Protein AF-A0A7J8PH10-F1 (afdb_monomer)

Structure (mmCIF, N/CA/C/O backbone):
data_AF-A0A7J8PH10-F1
#
_entry.id   AF-A0A7J8PH10-F1
#
loop_
_atom_site.group_PDB
_atom_site.id
_atom_site.type_symbol
_atom_site.label_atom_id
_atom_site.label_alt_id
_atom_site.label_comp_id
_atom_site.label_asym_id
_atom_site.label_entity_id
_atom_site.label_seq_id
_atom_site.pdbx_PDB_ins_code
_atom_site.Cartn_x
_atom_site.Cartn_y
_atom_site.Cartn_z
_atom_site.occupancy
_atom_site.B_iso_or_equiv
_atom_site.auth_seq_id
_atom_site.auth_comp_id
_atom_sit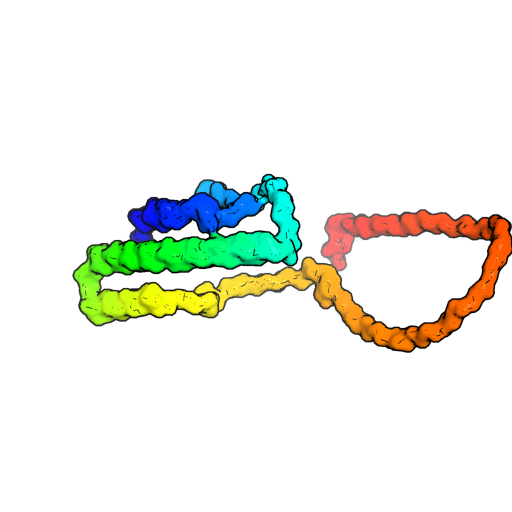e.auth_asym_id
_atom_site.auth_atom_id
_atom_site.pdbx_PDB_model_num
ATOM 1 N N . ALA A 1 1 ? -7.568 -14.265 18.433 1.00 47.66 1 ALA A N 1
ATOM 2 C CA . ALA A 1 1 ? -6.938 -13.263 17.550 1.00 47.66 1 ALA A CA 1
ATOM 3 C C . ALA A 1 1 ? -8.039 -12.471 16.852 1.00 47.66 1 ALA A C 1
ATOM 5 O O . ALA A 1 1 ? -9.007 -13.082 16.410 1.00 47.66 1 ALA A O 1
ATOM 6 N N . GLY A 1 2 ? -7.955 -11.139 16.838 1.00 60.91 2 GLY A N 1
ATOM 7 C CA . GLY A 1 2 ? -8.967 -10.281 16.216 1.00 60.91 2 GLY A CA 1
ATOM 8 C C . GLY A 1 2 ? -8.910 -10.394 14.695 1.00 60.91 2 GLY A C 1
ATOM 9 O O . GLY A 1 2 ? -7.950 -9.936 14.091 1.00 60.91 2 GLY A O 1
ATOM 10 N N . ASN A 1 3 ? -9.914 -11.025 14.088 1.00 71.94 3 ASN A N 1
ATOM 11 C CA . ASN A 1 3 ? -10.048 -11.096 12.634 1.00 71.94 3 ASN A CA 1
ATOM 12 C C . ASN A 1 3 ? -10.979 -9.971 12.152 1.00 71.94 3 ASN A C 1
ATOM 14 O O . ASN A 1 3 ? -12.010 -9.721 12.785 1.00 71.94 3 ASN A O 1
ATOM 18 N N . PHE A 1 4 ? -10.615 -9.301 11.058 1.00 80.31 4 PHE A N 1
ATOM 19 C CA . PHE A 1 4 ? -11.395 -8.252 10.392 1.00 80.31 4 PHE A CA 1
ATOM 20 C C . PHE A 1 4 ? -11.686 -8.645 8.939 1.00 80.31 4 PHE A C 1
ATOM 22 O O . PHE A 1 4 ? -11.209 -7.978 8.016 1.00 80.31 4 PHE A O 1
ATOM 29 N N . PRO A 1 5 ? -12.448 -9.726 8.700 1.00 85.38 5 PRO A N 1
ATOM 30 C CA . PRO A 1 5 ? -12.793 -10.130 7.338 1.00 85.38 5 PRO A CA 1
ATOM 31 C C . PRO A 1 5 ? -13.503 -9.011 6.562 1.00 85.38 5 PRO A C 1
ATOM 33 O O . PRO A 1 5 ? -13.376 -8.912 5.348 1.00 85.38 5 PRO A O 1
ATOM 36 N N . GLU A 1 6 ? -14.207 -8.129 7.266 1.00 85.81 6 GLU A N 1
ATOM 37 C CA . GLU A 1 6 ? -14.914 -6.989 6.699 1.00 85.81 6 GLU A CA 1
ATOM 38 C C . GLU A 1 6 ? -13.999 -5.871 6.169 1.00 85.81 6 GLU A C 1
ATOM 40 O O . GLU A 1 6 ? -14.434 -5.086 5.330 1.00 85.81 6 GLU A O 1
ATOM 45 N N . LEU A 1 7 ? -12.731 -5.821 6.597 1.00 86.81 7 LEU A N 1
ATOM 46 C CA . LEU A 1 7 ? -11.741 -4.885 6.052 1.00 86.81 7 LEU A CA 1
ATOM 47 C C . LEU A 1 7 ? -11.097 -5.395 4.761 1.00 86.81 7 LEU A C 1
ATOM 49 O O . LEU A 1 7 ? -10.612 -4.587 3.977 1.00 86.81 7 LEU A O 1
ATOM 53 N N . ILE A 1 8 ? -11.127 -6.705 4.499 1.00 86.50 8 ILE A N 1
ATOM 54 C CA . ILE A 1 8 ? -10.564 -7.297 3.277 1.00 86.50 8 ILE A CA 1
ATOM 55 C C . ILE A 1 8 ? -11.107 -6.616 2.007 1.00 86.50 8 ILE A C 1
ATOM 57 O O . ILE A 1 8 ? -10.294 -6.156 1.206 1.00 86.50 8 ILE A O 1
ATOM 61 N N . PRO A 1 9 ? -12.434 -6.498 1.788 1.00 87.75 9 PRO A N 1
ATOM 62 C CA . PRO A 1 9 ? -12.947 -5.839 0.588 1.00 87.75 9 PRO A CA 1
ATOM 63 C C . PRO A 1 9 ? -12.600 -4.346 0.536 1.00 87.75 9 PRO A C 1
ATOM 65 O O . PRO A 1 9 ? -12.388 -3.823 -0.552 1.00 87.75 9 PRO A O 1
ATOM 68 N N . VAL A 1 10 ? -12.499 -3.671 1.686 1.00 85.81 10 VAL A N 1
ATOM 69 C CA . VAL A 1 10 ? -12.139 -2.246 1.769 1.00 85.81 10 VAL A CA 1
ATOM 70 C C . VAL A 1 10 ? -10.695 -2.028 1.318 1.00 85.81 10 VAL A C 1
ATOM 72 O O . VAL A 1 10 ? -10.440 -1.203 0.446 1.00 85.81 10 VAL A O 1
ATOM 75 N N . VAL A 1 11 ? -9.764 -2.817 1.858 1.00 85.19 11 VAL A N 1
ATOM 76 C CA . VAL A 1 11 ? -8.341 -2.753 1.498 1.00 85.19 11 VAL A CA 1
ATOM 77 C C . VAL A 1 11 ? -8.144 -3.150 0.035 1.00 85.19 11 VAL A C 1
ATOM 79 O O . VAL A 1 11 ? -7.431 -2.475 -0.700 1.00 85.19 11 VAL A O 1
ATOM 82 N N . LYS A 1 12 ? -8.831 -4.193 -0.442 1.00 85.12 12 LYS A N 1
ATOM 83 C CA . LYS A 1 12 ? -8.766 -4.569 -1.860 1.00 85.12 12 LYS A CA 1
ATOM 84 C C . LYS A 1 12 ? -9.295 -3.474 -2.781 1.00 85.12 12 LYS A C 1
ATOM 86 O O . LYS A 1 12 ? -8.696 -3.236 -3.818 1.00 85.12 12 LYS A O 1
ATOM 91 N N . ALA A 1 13 ? -10.381 -2.799 -2.409 1.00 83.38 13 ALA A N 1
ATOM 92 C CA . ALA A 1 13 ? -10.939 -1.709 -3.206 1.00 83.38 13 ALA A CA 1
ATOM 93 C C . ALA A 1 13 ? -10.030 -0.469 -3.248 1.00 83.38 13 ALA A C 1
ATOM 95 O O . ALA A 1 13 ? -10.103 0.290 -4.210 1.00 83.38 13 ALA A O 1
ATOM 96 N N . SER A 1 14 ? -9.173 -0.266 -2.238 1.00 81.56 14 SER A N 1
ATOM 97 C CA . SER A 1 14 ? -8.154 0.794 -2.274 1.00 81.56 14 SER A CA 1
ATOM 98 C C . SER A 1 14 ? -6.960 0.483 -3.180 1.00 81.56 14 SER A C 1
ATOM 100 O O . SER A 1 14 ? -6.241 1.402 -3.556 1.00 81.56 14 SER A O 1
ATOM 102 N N . LEU A 1 15 ? -6.752 -0.780 -3.567 1.00 80.56 15 LEU A N 1
ATOM 103 C CA . LEU A 1 15 ? -5.738 -1.136 -4.559 1.00 80.56 15 LEU A CA 1
ATOM 104 C C . LEU A 1 15 ? -6.280 -0.789 -5.947 1.00 80.56 15 LEU A C 1
ATOM 106 O O . LEU A 1 15 ? -7.087 -1.516 -6.523 1.00 80.56 15 LEU A O 1
ATOM 110 N N . THR A 1 16 ? -5.860 0.355 -6.475 1.00 78.62 16 THR A N 1
ATOM 111 C CA . THR A 1 16 ? -6.232 0.800 -7.822 1.00 78.62 16 THR A CA 1
ATOM 112 C C . THR A 1 16 ? -5.222 0.301 -8.853 1.00 78.62 16 THR A C 1
ATOM 114 O O . THR A 1 16 ? -4.051 0.113 -8.522 1.00 78.62 16 THR A O 1
ATOM 117 N N . ASP A 1 17 ? -5.620 0.193 -10.126 1.00 74.50 17 ASP A N 1
ATOM 118 C CA . ASP A 1 17 ? -4.720 -0.160 -11.247 1.00 74.50 17 ASP A CA 1
ATOM 119 C C . ASP A 1 17 ? -3.455 0.714 -11.323 1.00 74.50 17 ASP A C 1
ATOM 121 O O . ASP A 1 17 ? -2.443 0.307 -11.878 1.00 74.50 17 ASP A O 1
ATOM 125 N N . LYS A 1 18 ? -3.497 1.921 -10.747 1.00 73.62 18 LYS A N 1
ATOM 126 C CA . LYS A 1 18 ? -2.370 2.864 -10.700 1.00 73.62 18 LYS A CA 1
ATOM 127 C C . LYS A 1 18 ? -1.342 2.532 -9.618 1.00 73.62 18 LYS A C 1
ATOM 129 O O . LYS A 1 18 ? -0.215 3.004 -9.692 1.00 73.62 18 LYS A O 1
ATOM 134 N N . THR A 1 19 ? -1.764 1.787 -8.601 1.00 73.12 19 THR A N 1
ATOM 135 C CA . THR A 1 19 ? -0.948 1.369 -7.451 1.00 73.12 19 THR A CA 1
ATOM 136 C C . THR A 1 19 ? -0.471 -0.077 -7.568 1.00 73.12 19 THR A C 1
ATOM 138 O O . THR A 1 19 ? 0.390 -0.499 -6.800 1.00 73.12 19 THR A O 1
ATOM 141 N N . ILE A 1 20 ? -1.019 -0.838 -8.522 1.00 78.69 20 ILE A N 1
ATOM 142 C CA . ILE A 1 20 ? -0.607 -2.211 -8.801 1.00 78.69 20 ILE A CA 1
ATOM 143 C C . ILE A 1 20 ? 0.726 -2.182 -9.550 1.00 78.69 20 ILE A C 1
ATOM 145 O O . ILE A 1 20 ? 0.887 -1.463 -10.536 1.00 78.69 20 ILE A O 1
ATOM 149 N N . ASP A 1 21 ? 1.681 -2.977 -9.072 1.00 79.06 21 ASP A N 1
ATOM 150 C CA . ASP A 1 21 ? 2.944 -3.189 -9.769 1.00 79.06 21 ASP A CA 1
ATOM 151 C C . ASP A 1 21 ? 2.662 -3.856 -11.130 1.00 79.06 21 ASP A C 1
ATOM 153 O O . ASP A 1 21 ? 2.070 -4.938 -11.163 1.00 79.06 21 ASP A O 1
ATOM 157 N N . PRO A 1 22 ? 3.064 -3.243 -12.259 1.00 79.62 22 PRO A N 1
ATOM 158 C CA . PRO A 1 22 ? 2.751 -3.763 -13.587 1.00 79.62 22 PRO A CA 1
ATOM 159 C C . PRO A 1 22 ? 3.361 -5.146 -13.849 1.00 79.62 22 PRO A C 1
ATOM 161 O O . PRO A 1 22 ? 2.844 -5.893 -14.676 1.00 79.62 22 PRO A O 1
ATOM 164 N N . TYR A 1 23 ? 4.428 -5.512 -13.142 1.00 83.06 23 TYR A N 1
ATOM 165 C CA . TYR A 1 23 ? 5.115 -6.789 -13.293 1.00 83.06 23 TYR A CA 1
ATOM 166 C C . TYR A 1 23 ? 4.631 -7.842 -12.295 1.00 83.06 23 TYR A C 1
ATOM 168 O O . TYR A 1 23 ? 5.153 -8.957 -12.309 1.00 83.06 23 TYR A O 1
ATOM 176 N N . LEU A 1 24 ? 3.651 -7.539 -11.436 1.00 87.56 24 LEU A N 1
ATOM 177 C CA . LEU A 1 24 ? 3.116 -8.483 -10.456 1.00 87.56 24 LEU A CA 1
ATOM 178 C C . LEU A 1 24 ? 1.600 -8.635 -10.577 1.00 87.56 24 LEU A C 1
ATOM 180 O O . LEU A 1 24 ? 0.841 -7.679 -10.696 1.00 87.56 24 LEU A O 1
ATOM 184 N N . LYS A 1 25 ? 1.139 -9.878 -10.463 1.00 87.88 25 LYS A N 1
ATOM 185 C CA . LYS A 1 25 ? -0.278 -10.227 -10.395 1.00 87.88 25 LYS A CA 1
ATOM 186 C C . LYS A 1 25 ? -0.572 -10.996 -9.117 1.00 87.88 25 LYS A C 1
ATOM 188 O O . LYS A 1 25 ? 0.128 -11.949 -8.783 1.00 87.88 25 LYS A O 1
ATOM 193 N N . LEU A 1 26 ? -1.657 -10.626 -8.446 1.00 84.88 26 LEU A N 1
ATOM 194 C CA . LEU A 1 26 ? -2.184 -11.375 -7.310 1.00 84.88 26 LEU A CA 1
ATOM 195 C C . LEU A 1 26 ? -2.885 -12.661 -7.788 1.00 84.88 26 LEU A C 1
ATOM 197 O O . LEU A 1 26 ? -3.736 -12.630 -8.680 1.00 84.88 26 LEU A O 1
ATOM 201 N N . VAL A 1 27 ? -2.534 -13.791 -7.180 1.00 86.31 27 VAL A N 1
ATOM 202 C CA . VAL A 1 27 ? -3.106 -15.122 -7.412 1.00 86.31 27 VAL A CA 1
ATOM 203 C C . VAL A 1 27 ? -3.775 -15.580 -6.121 1.00 86.31 27 VAL A C 1
ATOM 205 O O . VAL A 1 27 ? -3.118 -15.679 -5.086 1.00 86.31 27 VAL A O 1
ATOM 208 N N . GLU A 1 28 ? -5.084 -15.839 -6.185 1.00 83.56 28 GLU A N 1
ATOM 209 C CA . GLU A 1 28 ? -5.879 -16.389 -5.069 1.00 83.56 28 GLU A CA 1
ATOM 210 C C . GLU A 1 28 ? -5.714 -15.623 -3.740 1.00 83.56 28 GLU A C 1
ATOM 212 O O . GLU A 1 28 ? -5.775 -16.205 -2.663 1.00 83.56 28 GLU A O 1
ATOM 217 N N . ASP A 1 29 ? -5.476 -14.308 -3.812 1.00 75.25 29 ASP A N 1
ATOM 218 C CA . ASP A 1 29 ? -5.273 -13.399 -2.672 1.00 75.25 29 ASP A CA 1
ATOM 219 C C . ASP A 1 29 ? -4.074 -13.693 -1.754 1.00 75.25 29 ASP A C 1
ATOM 221 O O . ASP A 1 29 ? -3.854 -12.962 -0.787 1.00 75.25 29 ASP A O 1
ATOM 225 N N . ALA A 1 30 ? -3.292 -14.730 -2.049 1.00 77.12 30 ALA A N 1
ATOM 226 C CA . ALA A 1 30 ? -2.205 -15.205 -1.194 1.00 77.12 30 ALA A CA 1
ATOM 227 C C . ALA A 1 30 ? -0.856 -15.310 -1.920 1.00 77.12 30 ALA A C 1
ATOM 229 O O . ALA A 1 30 ? 0.183 -15.394 -1.267 1.00 77.12 30 ALA A O 1
ATOM 230 N N . GLY A 1 31 ? -0.851 -15.306 -3.255 1.00 84.06 31 GLY A N 1
ATOM 231 C CA . GLY A 1 31 ? 0.360 -15.397 -4.066 1.00 84.06 31 GLY A CA 1
ATOM 232 C C . GLY A 1 31 ? 0.575 -14.158 -4.922 1.00 84.06 31 GLY A C 1
ATOM 233 O O . GLY A 1 31 ? -0.374 -13.607 -5.467 1.00 84.06 31 GLY A O 1
ATOM 234 N N . LEU A 1 32 ? 1.830 -13.748 -5.092 1.00 88.00 32 LEU A N 1
ATOM 235 C CA . LEU A 1 32 ? 2.224 -12.806 -6.138 1.00 88.00 32 LEU A CA 1
ATOM 236 C C . LEU A 1 32 ? 2.960 -13.576 -7.232 1.00 88.00 32 LEU A C 1
ATOM 238 O O . LEU A 1 32 ? 3.899 -14.323 -6.960 1.00 88.00 32 LEU A O 1
ATOM 242 N N . GLN A 1 33 ? 2.516 -13.401 -8.470 1.00 90.12 33 GLN A N 1
ATOM 243 C CA . GLN A 1 33 ? 3.129 -13.976 -9.657 1.00 90.12 33 GLN A CA 1
ATOM 244 C C . GLN A 1 33 ? 3.776 -12.866 -10.476 1.00 90.12 33 GLN A C 1
ATOM 246 O O . GLN A 1 33 ? 3.122 -11.875 -10.792 1.00 90.12 33 GLN A O 1
ATOM 251 N N . ALA A 1 34 ? 5.036 -13.065 -10.862 1.00 89.44 34 ALA A N 1
ATOM 252 C CA . ALA A 1 34 ? 5.694 -12.191 -11.820 1.00 89.44 34 ALA A CA 1
ATOM 253 C C . ALA A 1 34 ? 5.070 -12.358 -13.211 1.00 89.44 34 ALA A C 1
ATOM 255 O O . ALA A 1 34 ? 4.896 -13.479 -13.698 1.00 89.44 34 ALA A O 1
ATOM 256 N N . VAL A 1 35 ? 4.748 -11.239 -13.845 1.00 86.50 35 VAL A N 1
ATOM 257 C CA . VAL A 1 35 ? 4.203 -11.164 -15.195 1.00 86.50 35 VAL A CA 1
ATOM 258 C C . VAL A 1 35 ? 5.231 -10.471 -16.074 1.00 86.50 35 VAL A C 1
ATOM 260 O O . VAL A 1 35 ? 5.753 -9.412 -15.731 1.00 86.50 35 VAL A O 1
ATOM 263 N N . PHE A 1 36 ? 5.533 -11.079 -17.219 1.00 80.56 36 PHE A N 1
ATOM 264 C CA . PHE A 1 36 ? 6.338 -10.414 -18.230 1.00 80.56 36 PHE A CA 1
ATOM 265 C C . PHE A 1 36 ? 5.465 -9.382 -18.940 1.00 80.56 36 PHE A C 1
ATOM 267 O O . PHE A 1 36 ? 4.499 -9.741 -19.615 1.00 80.56 36 PHE A O 1
ATOM 274 N N . VAL A 1 37 ? 5.806 -8.111 -18.764 1.00 77.12 37 VAL A N 1
ATOM 275 C CA . VAL A 1 37 ? 5.194 -6.999 -19.484 1.00 77.12 37 VAL A CA 1
ATOM 276 C C . VAL A 1 37 ? 6.264 -6.415 -20.384 1.00 77.12 37 VAL A C 1
ATOM 278 O O . VAL A 1 37 ? 7.303 -5.968 -19.901 1.00 77.12 37 VAL A O 1
ATOM 281 N N . GLU A 1 38 ? 6.023 -6.442 -21.693 1.00 77.88 38 GLU A N 1
ATOM 282 C CA . GLU A 1 38 ? 6.833 -5.664 -22.624 1.00 77.88 38 GLU A CA 1
ATOM 283 C C . GLU A 1 38 ? 6.589 -4.187 -22.322 1.00 77.88 38 GLU A C 1
ATOM 285 O O . GLU A 1 38 ? 5.486 -3.671 -22.514 1.00 77.88 38 GLU A O 1
ATOM 290 N N . SER A 1 39 ? 7.606 -3.526 -21.779 1.00 75.06 39 SER A N 1
ATOM 291 C CA . SER A 1 39 ? 7.586 -2.099 -21.509 1.00 75.06 39 SER A CA 1
ATOM 292 C C . SER A 1 39 ? 8.567 -1.393 -22.437 1.00 75.06 39 SER A C 1
ATOM 294 O O . SER A 1 39 ? 9.729 -1.774 -22.569 1.00 75.06 39 SER A O 1
ATOM 296 N N . ASP A 1 40 ? 8.092 -0.323 -23.070 1.00 79.31 40 ASP A N 1
ATOM 297 C CA . ASP A 1 40 ? 8.944 0.568 -23.866 1.00 79.31 40 ASP A CA 1
ATOM 298 C C . ASP A 1 40 ? 9.849 1.442 -22.977 1.00 79.31 40 ASP A C 1
ATOM 300 O O . ASP A 1 40 ? 10.791 2.079 -23.454 1.00 79.31 40 ASP A O 1
ATOM 304 N N . ILE A 1 41 ? 9.570 1.484 -21.670 1.00 81.00 41 ILE A N 1
ATOM 305 C CA . ILE A 1 41 ? 10.340 2.243 -20.689 1.00 81.00 41 ILE A CA 1
ATOM 306 C C . ILE A 1 41 ? 11.521 1.392 -20.229 1.00 81.00 41 ILE A C 1
ATOM 308 O O . ILE A 1 41 ? 11.369 0.372 -19.560 1.00 81.00 41 ILE A O 1
ATOM 312 N N . LYS A 1 42 ? 12.727 1.847 -20.563 1.00 84.44 42 LYS A N 1
ATOM 313 C CA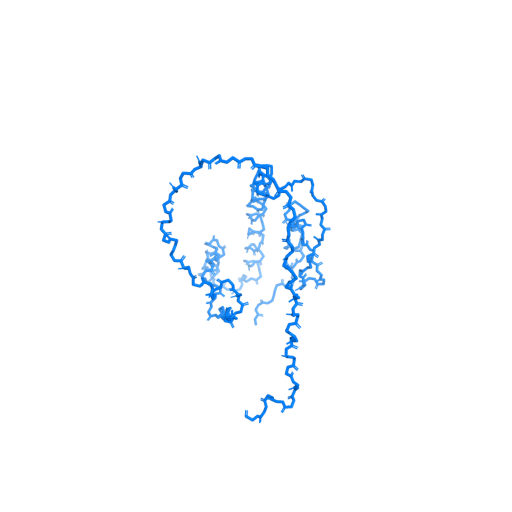 . LYS A 1 42 ? 13.960 1.210 -20.110 1.00 84.44 42 LYS A CA 1
ATOM 314 C C . LYS A 1 42 ? 14.147 1.442 -18.609 1.00 84.44 42 LYS A C 1
ATOM 316 O O . LYS A 1 42 ? 14.164 2.589 -18.169 1.00 84.44 42 LYS A O 1
ATOM 321 N N . TYR A 1 43 ? 14.360 0.370 -17.852 1.00 85.56 43 TYR A N 1
ATOM 322 C CA . TYR A 1 43 ? 14.685 0.446 -16.425 1.00 85.56 43 TYR A CA 1
ATOM 323 C C . TYR A 1 43 ? 15.890 1.366 -16.158 1.00 85.56 43 TYR A C 1
ATOM 325 O O . TYR A 1 43 ? 16.896 1.298 -16.878 1.00 85.56 43 TYR A O 1
ATOM 333 N N . GLY A 1 44 ? 15.781 2.229 -15.146 1.00 86.44 44 GLY A N 1
ATOM 334 C CA . GLY A 1 44 ? 16.797 3.223 -14.782 1.00 86.44 44 GLY A CA 1
ATOM 335 C C . GLY A 1 44 ? 16.895 4.422 -15.734 1.00 86.44 44 GLY A C 1
ATOM 336 O O . GLY A 1 44 ? 17.842 5.206 -15.649 1.00 86.44 44 GLY A O 1
ATOM 337 N N . SER A 1 45 ? 15.956 4.564 -16.675 1.00 93.12 45 SER A N 1
ATOM 338 C CA . SER A 1 45 ? 15.799 5.792 -17.463 1.00 93.12 45 SER A CA 1
ATOM 339 C C . SER A 1 45 ? 15.164 6.907 -16.632 1.00 93.12 45 SER A C 1
ATOM 341 O O . SER A 1 45 ? 14.615 6.679 -15.555 1.00 93.12 45 SER A O 1
ATOM 343 N N . LYS A 1 46 ? 15.200 8.140 -17.145 1.00 95.00 46 LYS A N 1
ATOM 344 C CA . LYS A 1 46 ? 14.531 9.262 -16.478 1.00 95.00 46 LYS A CA 1
ATOM 345 C C . LYS A 1 46 ? 13.014 9.064 -16.445 1.00 95.00 46 LYS A C 1
ATOM 347 O O . LYS A 1 46 ? 12.369 9.427 -15.471 1.00 95.00 46 LYS A O 1
ATOM 352 N N . GLU A 1 47 ? 12.463 8.473 -17.497 1.00 92.50 47 GLU A N 1
ATOM 353 C CA . GLU A 1 47 ? 11.045 8.160 -17.626 1.00 92.50 47 GLU A CA 1
ATOM 354 C C . GLU A 1 47 ? 10.603 7.106 -16.603 1.00 92.50 47 GLU A C 1
ATOM 356 O O . GLU A 1 47 ? 9.511 7.229 -16.048 1.00 92.50 47 GLU A O 1
ATOM 361 N N . ASP A 1 48 ? 11.458 6.115 -16.331 1.00 88.12 48 ASP A N 1
ATOM 362 C CA . ASP A 1 48 ? 11.256 5.096 -15.293 1.00 88.12 48 ASP A CA 1
ATOM 363 C C . ASP A 1 48 ? 11.213 5.726 -13.896 1.00 88.12 48 ASP A C 1
ATOM 365 O O . ASP A 1 48 ? 10.242 5.551 -13.162 1.00 88.12 48 ASP A O 1
ATOM 369 N N . GLU A 1 49 ? 12.201 6.563 -13.567 1.00 92.31 49 GLU A N 1
ATOM 370 C CA . GLU A 1 49 ? 12.247 7.300 -12.297 1.00 92.31 49 GLU A CA 1
ATOM 371 C C . GLU A 1 49 ? 11.030 8.224 -12.121 1.00 92.31 49 GLU A C 1
ATOM 373 O O . GLU A 1 49 ? 10.374 8.234 -11.075 1.00 92.31 49 GLU A O 1
ATOM 378 N N . ASP A 1 50 ? 10.664 8.975 -13.165 1.00 92.56 50 ASP A N 1
ATOM 379 C CA . ASP A 1 50 ? 9.494 9.853 -13.141 1.00 92.56 50 ASP A CA 1
ATOM 380 C C . ASP A 1 50 ? 8.186 9.047 -12.980 1.00 92.56 50 ASP A C 1
ATOM 382 O O . ASP A 1 50 ? 7.245 9.512 -12.325 1.00 92.56 50 ASP A O 1
ATOM 386 N N . ALA A 1 51 ? 8.098 7.846 -13.563 1.00 87.81 51 ALA A N 1
ATOM 387 C CA . ALA A 1 51 ? 6.963 6.940 -13.3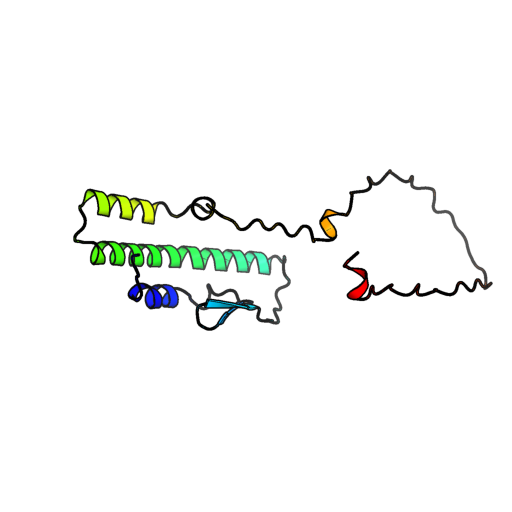92 1.00 87.81 51 ALA A CA 1
ATOM 388 C C . ALA A 1 51 ? 6.901 6.362 -11.969 1.00 87.81 51 ALA A C 1
ATOM 390 O O . ALA A 1 51 ? 5.829 6.369 -11.356 1.00 87.81 51 ALA A O 1
ATOM 391 N N . ALA A 1 52 ? 8.040 5.946 -11.411 1.00 87.31 52 ALA A N 1
ATOM 392 C CA . ALA A 1 52 ? 8.147 5.449 -10.043 1.00 87.31 52 ALA A CA 1
ATOM 393 C C . ALA A 1 52 ? 7.723 6.516 -9.021 1.00 87.31 52 ALA A C 1
ATOM 395 O O . ALA A 1 52 ? 6.908 6.248 -8.135 1.00 87.31 52 ALA A O 1
ATOM 396 N N . LEU A 1 53 ? 8.189 7.759 -9.186 1.00 90.31 53 LEU A N 1
ATOM 397 C CA . LEU A 1 53 ? 7.795 8.880 -8.330 1.00 90.31 53 LEU A CA 1
ATOM 398 C C . LEU A 1 53 ? 6.293 9.173 -8.410 1.00 90.31 53 LEU A C 1
ATOM 400 O O . LEU A 1 53 ? 5.654 9.395 -7.380 1.00 90.31 53 LEU A O 1
ATOM 404 N N . LYS A 1 54 ? 5.703 9.147 -9.613 1.00 88.88 54 LYS A N 1
ATOM 405 C CA . LYS A 1 54 ? 4.250 9.320 -9.790 1.00 88.88 54 LYS A CA 1
ATOM 406 C C . LYS A 1 54 ? 3.459 8.213 -9.098 1.00 88.88 54 LYS A C 1
ATOM 408 O O . LYS A 1 54 ? 2.474 8.521 -8.429 1.00 88.88 54 LYS A O 1
ATOM 413 N N . SER A 1 55 ? 3.896 6.961 -9.230 1.00 85.56 55 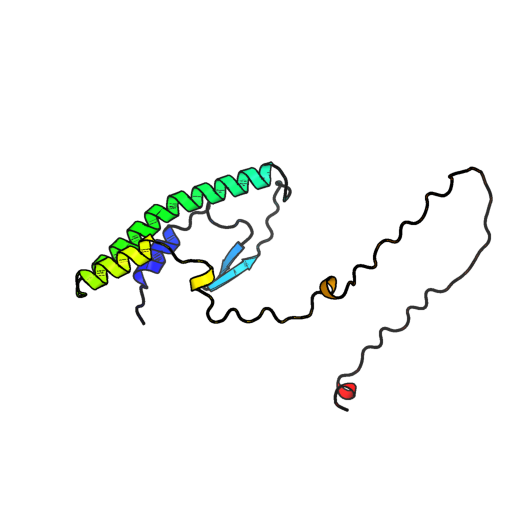SER A N 1
ATOM 414 C CA . SER A 1 55 ? 3.278 5.820 -8.546 1.00 85.56 55 SER A CA 1
ATOM 415 C C . SER A 1 55 ? 3.346 5.984 -7.024 1.00 85.56 55 SER A C 1
ATOM 417 O O . SER A 1 55 ? 2.323 5.927 -6.343 1.00 85.56 55 SER A O 1
ATOM 419 N N . LEU A 1 56 ? 4.518 6.339 -6.485 1.00 86.56 56 LEU A N 1
ATOM 420 C CA . LEU A 1 56 ? 4.698 6.570 -5.051 1.00 86.56 56 LEU A CA 1
ATOM 421 C C . LEU A 1 56 ? 3.796 7.691 -4.511 1.00 86.56 56 LEU A C 1
ATOM 423 O O . LEU A 1 56 ? 3.254 7.579 -3.410 1.00 86.56 56 LEU A O 1
ATOM 427 N N . LEU A 1 57 ? 3.632 8.780 -5.265 1.00 87.19 57 LEU A N 1
ATOM 428 C CA . LEU A 1 57 ? 2.732 9.870 -4.888 1.00 87.19 57 LEU A CA 1
ATOM 429 C C . LEU A 1 57 ? 1.262 9.432 -4.893 1.00 87.19 57 LEU A C 1
ATOM 431 O O . LEU A 1 57 ? 0.524 9.820 -3.989 1.00 87.19 57 LEU A O 1
ATOM 435 N N . ALA A 1 58 ? 0.849 8.616 -5.868 1.00 84.69 58 ALA A N 1
ATOM 436 C CA . ALA A 1 58 ? -0.505 8.069 -5.925 1.00 84.69 58 ALA A CA 1
ATOM 437 C C . ALA A 1 58 ? -0.799 7.166 -4.715 1.00 84.69 58 ALA A C 1
ATOM 439 O O . ALA A 1 58 ? -1.828 7.338 -4.066 1.00 84.69 58 ALA A O 1
ATOM 440 N N . ILE A 1 59 ? 0.143 6.287 -4.349 1.00 83.19 59 ILE A N 1
ATOM 441 C CA . ILE A 1 59 ? 0.019 5.401 -3.180 1.00 83.19 59 ILE A CA 1
ATOM 442 C C . ILE A 1 59 ? -0.148 6.213 -1.889 1.00 83.19 59 ILE A C 1
ATOM 444 O O . ILE A 1 59 ? -1.041 5.934 -1.094 1.00 83.19 59 ILE A O 1
ATOM 448 N N . LYS A 1 60 ? 0.679 7.246 -1.678 1.00 82.06 60 LYS A N 1
ATOM 449 C CA . LYS A 1 60 ? 0.631 8.064 -0.451 1.00 82.06 60 LYS A CA 1
ATOM 450 C C . LYS A 1 60 ? -0.699 8.794 -0.253 1.00 82.06 60 LYS A C 1
ATOM 452 O O . LYS A 1 60 ? -1.080 9.042 0.889 1.00 82.06 60 LYS A O 1
ATOM 457 N N . LEU A 1 61 ? -1.374 9.183 -1.336 1.00 75.62 61 LEU A N 1
ATOM 458 C CA . LEU A 1 61 ? -2.656 9.881 -1.250 1.00 75.62 61 LEU A CA 1
ATOM 459 C C . LEU A 1 61 ? -3.784 8.929 -0.828 1.00 75.62 61 LEU A C 1
ATOM 461 O O . LEU A 1 61 ? -4.546 9.253 0.084 1.00 75.62 61 LEU A O 1
ATOM 465 N N . ASP A 1 62 ? -3.857 7.753 -1.452 1.00 77.12 62 ASP A N 1
ATOM 466 C CA . ASP A 1 62 ? -4.884 6.749 -1.153 1.00 77.12 62 ASP A CA 1
ATOM 467 C C . ASP A 1 62 ? -4.679 6.117 0.238 1.00 77.12 62 ASP A C 1
ATOM 469 O O . ASP A 1 62 ? -5.653 5.826 0.941 1.00 77.12 62 ASP A O 1
ATOM 473 N N . ASP A 1 63 ? -3.425 5.991 0.690 1.00 81.62 63 ASP A N 1
ATOM 474 C CA . ASP A 1 63 ? -3.072 5.460 2.013 1.00 81.62 63 ASP A CA 1
ATOM 475 C C . ASP A 1 63 ? -3.703 6.262 3.164 1.00 81.62 63 ASP A C 1
ATOM 477 O O . ASP A 1 63 ? -4.208 5.685 4.129 1.00 81.62 63 ASP A O 1
ATOM 481 N N . LEU A 1 64 ? -3.774 7.595 3.051 1.00 84.38 64 LEU A N 1
ATOM 482 C CA . LEU A 1 64 ? -4.372 8.440 4.090 1.00 84.38 64 LEU A CA 1
ATOM 483 C C . LEU A 1 64 ? -5.868 8.143 4.283 1.00 84.38 64 LEU A C 1
ATOM 485 O O . LEU A 1 64 ? -6.339 8.028 5.419 1.00 84.38 64 LEU A O 1
ATOM 489 N N . HIS A 1 65 ? -6.604 7.968 3.184 1.00 84.12 65 HIS A N 1
ATOM 490 C CA . HIS A 1 65 ? -8.026 7.622 3.216 1.00 84.12 65 HIS A CA 1
ATOM 491 C C . HIS A 1 65 ? -8.263 6.197 3.727 1.00 84.12 65 HIS A C 1
ATOM 493 O O . HIS A 1 65 ? -9.178 5.957 4.526 1.00 84.12 65 HIS A O 1
ATOM 499 N N . LEU A 1 66 ? -7.426 5.247 3.304 1.00 87.44 66 LEU A N 1
ATOM 500 C CA . LEU A 1 66 ? -7.490 3.872 3.786 1.00 87.44 66 LEU A CA 1
ATOM 501 C C . 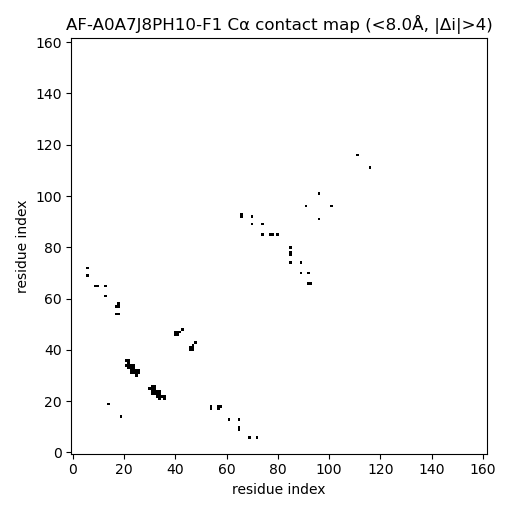LEU A 1 66 ? -7.251 3.813 5.299 1.00 87.44 66 LEU A C 1
ATOM 503 O O . LEU A 1 66 ? -8.024 3.192 6.030 1.00 87.44 66 LEU A O 1
ATOM 507 N N . LYS A 1 67 ? -6.226 4.517 5.781 1.00 89.12 67 LYS A N 1
ATOM 508 C CA . LYS A 1 67 ? -5.870 4.604 7.197 1.00 89.12 67 LYS A CA 1
ATOM 509 C C . LYS A 1 67 ? -7.014 5.148 8.048 1.00 89.12 67 LYS A C 1
ATOM 511 O O . LYS A 1 67 ? -7.352 4.554 9.071 1.00 89.12 67 LYS A O 1
ATOM 516 N N . GLU A 1 68 ? -7.657 6.231 7.617 1.00 89.69 68 GLU A N 1
ATOM 517 C CA . GLU A 1 68 ? -8.833 6.781 8.303 1.00 89.69 68 GLU A CA 1
ATOM 518 C C . GLU A 1 68 ? -10.003 5.784 8.336 1.00 89.69 68 GLU A C 1
ATOM 520 O O . GLU A 1 68 ? -10.666 5.624 9.370 1.00 89.69 68 GLU A O 1
ATOM 525 N N . THR A 1 69 ? -10.223 5.066 7.233 1.00 89.19 69 THR A N 1
ATOM 526 C CA . THR A 1 69 ? -11.277 4.050 7.128 1.00 89.19 69 THR A CA 1
ATOM 527 C C . THR A 1 69 ? -11.027 2.889 8.090 1.00 89.19 69 THR A C 1
ATOM 529 O O . THR A 1 69 ? -11.921 2.504 8.847 1.00 89.19 69 THR A O 1
ATOM 532 N N . VAL A 1 70 ? -9.798 2.367 8.127 1.00 89.31 70 VAL A N 1
ATOM 533 C CA . VAL A 1 70 ? -9.392 1.287 9.039 1.00 89.31 70 VAL A CA 1
ATOM 534 C C . VAL A 1 70 ? -9.522 1.726 10.497 1.00 89.31 70 VAL A C 1
ATOM 536 O O . VAL A 1 70 ? -10.089 0.986 11.304 1.00 89.31 70 VAL A O 1
ATOM 539 N N . ILE A 1 71 ? -9.070 2.940 10.838 1.00 90.69 71 ILE A N 1
ATOM 540 C CA . ILE A 1 71 ? -9.225 3.501 12.187 1.00 90.69 71 ILE A CA 1
ATOM 541 C C . ILE A 1 71 ? -10.706 3.565 12.554 1.00 90.69 71 ILE A C 1
ATOM 543 O O . ILE A 1 71 ? -11.097 3.047 13.596 1.00 90.69 71 ILE A O 1
ATOM 547 N N . SER A 1 72 ? -11.548 4.144 11.700 1.00 89.50 72 SER A N 1
ATOM 548 C CA . SER A 1 72 ? -12.990 4.269 11.953 1.00 89.50 72 SER A CA 1
ATOM 549 C C . SER A 1 72 ? -13.652 2.912 12.182 1.00 89.50 72 SER A C 1
ATOM 551 O O . SER A 1 72 ? -14.449 2.735 13.110 1.00 89.50 72 SER A O 1
ATOM 553 N N . HIS A 1 73 ? -13.279 1.915 11.385 1.00 88.88 73 HIS A N 1
ATOM 554 C CA . HIS A 1 73 ? -13.775 0.554 11.531 1.00 88.88 73 HIS A CA 1
ATOM 555 C C . HIS A 1 73 ? -13.320 -0.100 12.844 1.00 88.88 73 HIS A C 1
ATOM 557 O O . HIS A 1 73 ? -14.099 -0.752 13.541 1.00 88.88 73 HIS A O 1
ATOM 563 N N . PHE A 1 74 ? -12.072 0.135 13.245 1.00 88.81 74 PHE A N 1
ATOM 564 C CA . PHE A 1 74 ? -11.548 -0.339 14.521 1.00 88.81 74 PHE A CA 1
ATOM 565 C C . PHE A 1 74 ? -12.282 0.310 15.702 1.00 88.81 74 PHE A C 1
ATOM 567 O O . PHE A 1 74 ? -12.818 -0.388 16.565 1.00 88.81 74 PHE A O 1
ATOM 574 N N . MET A 1 75 ? -12.385 1.641 15.710 1.00 89.19 75 MET A N 1
ATOM 575 C CA . MET A 1 75 ? -13.058 2.391 16.775 1.00 89.19 75 MET A CA 1
ATOM 576 C C . MET A 1 75 ? -14.522 1.971 16.917 1.00 89.19 75 MET A C 1
ATOM 578 O O . MET A 1 75 ? -15.053 1.923 18.024 1.00 89.19 75 MET A O 1
ATOM 582 N N . THR A 1 76 ? -15.185 1.630 15.808 1.00 88.12 76 THR A N 1
ATOM 583 C CA . THR A 1 76 ? -16.584 1.192 15.831 1.00 88.12 76 THR A CA 1
ATOM 584 C C . THR A 1 76 ? -16.771 -0.246 16.304 1.00 88.12 76 THR A C 1
ATOM 586 O O . THR A 1 76 ? -17.716 -0.516 17.048 1.00 88.12 76 THR A O 1
ATOM 589 N N . LYS A 1 77 ? -15.876 -1.163 15.929 1.00 87.62 77 LYS A N 1
ATOM 590 C CA . LYS A 1 77 ? -15.921 -2.563 16.368 1.00 87.62 77 LYS A CA 1
ATOM 591 C C . LYS A 1 77 ? -15.563 -2.723 17.846 1.00 87.62 77 LYS A C 1
ATOM 593 O O . LYS A 1 77 ? -16.163 -3.545 18.538 1.00 87.62 77 LYS A O 1
ATOM 598 N N . PHE A 1 78 ? -14.630 -1.910 18.342 1.00 87.50 78 PHE A N 1
ATOM 599 C CA . PHE A 1 78 ? -14.109 -1.984 19.710 1.00 87.50 78 PHE A CA 1
ATOM 600 C C . PHE A 1 78 ? -14.682 -0.932 20.663 1.00 87.50 78 PHE A C 1
ATOM 602 O O . PHE A 1 78 ? -14.108 -0.705 21.720 1.00 87.50 78 PHE A O 1
ATOM 609 N N . LYS A 1 79 ? -15.865 -0.367 20.379 1.00 87.25 79 LYS A N 1
ATOM 610 C CA . LYS A 1 79 ? -16.558 0.602 21.264 1.00 87.25 79 LYS A CA 1
ATOM 611 C C . LYS A 1 79 ? -16.748 0.148 22.721 1.00 87.25 79 LYS A C 1
ATOM 613 O O . LYS A 1 79 ? -17.115 0.960 23.558 1.00 87.25 79 LYS A O 1
ATOM 618 N N . LYS A 1 80 ? -16.594 -1.150 23.006 1.00 90.06 80 LYS A N 1
ATOM 619 C CA . LYS A 1 80 ? -16.708 -1.732 24.352 1.00 90.06 80 LYS A CA 1
ATOM 620 C C . LYS A 1 80 ? -15.432 -1.595 25.193 1.00 90.06 80 LYS A C 1
ATOM 622 O O . LYS A 1 80 ? -15.505 -1.851 26.390 1.00 90.06 80 LYS A O 1
ATOM 627 N N . LEU A 1 81 ? -14.290 -1.281 24.578 1.00 88.62 81 LEU A N 1
ATOM 628 C CA . LEU A 1 81 ? -13.040 -1.024 25.294 1.00 88.62 81 LEU A CA 1
ATOM 629 C C . LEU A 1 81 ? -13.121 0.300 26.057 1.00 88.62 81 LEU A C 1
ATOM 631 O O . LEU A 1 81 ? -13.972 1.143 25.761 1.00 88.62 81 LEU A O 1
ATOM 635 N N . SER A 1 82 ? -12.233 0.479 27.033 1.00 92.62 82 SER A N 1
ATOM 636 C CA . SER A 1 82 ? -12.111 1.763 27.722 1.00 92.62 82 SER A CA 1
ATOM 637 C C . SER A 1 82 ? -11.629 2.864 26.771 1.00 92.62 82 SER A C 1
ATOM 639 O O . SER A 1 82 ? -10.981 2.598 25.754 1.00 92.62 82 SER A O 1
ATOM 641 N N . GLU A 1 83 ? -11.942 4.119 27.101 1.00 91.81 83 GLU A N 1
ATOM 642 C CA . GLU A 1 83 ? -11.517 5.280 26.309 1.00 91.81 83 GLU A CA 1
ATOM 643 C C . GLU A 1 83 ? -9.985 5.363 26.198 1.00 91.81 83 GLU A C 1
ATOM 645 O O . GLU A 1 83 ? -9.464 5.631 25.114 1.00 91.81 83 GLU A O 1
ATOM 650 N N . ASP A 1 84 ? -9.270 5.032 27.277 1.00 92.69 84 ASP A N 1
ATOM 651 C CA . ASP A 1 84 ? -7.806 5.007 27.316 1.00 92.69 84 ASP A CA 1
ATOM 652 C C . ASP A 1 84 ? -7.218 3.956 26.362 1.00 92.69 84 ASP A C 1
ATOM 654 O O . ASP A 1 84 ? -6.300 4.252 25.592 1.00 92.69 84 ASP A O 1
ATOM 658 N N . GLU A 1 85 ? -7.768 2.737 26.353 1.00 91.88 85 GLU A N 1
ATOM 659 C CA . GLU A 1 85 ? -7.342 1.677 25.429 1.00 91.88 85 GLU A CA 1
ATOM 660 C C . GLU A 1 85 ? -7.618 2.061 23.973 1.00 91.88 85 GLU A C 1
ATOM 662 O O . GLU A 1 85 ? -6.765 1.897 23.100 1.00 91.88 85 GLU A O 1
ATOM 667 N N . LEU A 1 86 ? -8.804 2.604 23.704 1.00 90.88 86 LEU A N 1
ATOM 668 C CA . LEU A 1 86 ? -9.244 2.974 22.363 1.00 90.88 86 LEU A CA 1
ATOM 669 C C . LEU A 1 86 ? -8.419 4.151 21.807 1.00 90.88 86 LEU A C 1
ATOM 671 O O . LEU A 1 86 ? -8.014 4.136 20.642 1.00 90.88 86 LEU A O 1
ATOM 675 N N . SER A 1 87 ? -8.089 5.126 22.659 1.00 91.56 87 SER A N 1
ATOM 676 C CA . SER A 1 87 ? -7.180 6.237 22.354 1.00 91.56 87 SER A CA 1
ATOM 677 C C . SER A 1 87 ? -5.749 5.757 22.096 1.00 91.56 87 SER A C 1
ATOM 679 O O . SER A 1 87 ? -5.129 6.159 21.107 1.00 91.56 87 SER A O 1
ATOM 681 N N . SER A 1 88 ? -5.246 4.837 22.926 1.00 91.56 88 SER A N 1
ATOM 682 C CA . SER A 1 88 ? -3.924 4.225 22.754 1.00 91.56 88 SER A CA 1
ATOM 683 C C . SER A 1 88 ? -3.801 3.519 21.402 1.00 91.56 88 SER A C 1
ATOM 685 O O . SER A 1 88 ? -2.880 3.797 20.631 1.00 91.56 88 SER A O 1
ATOM 687 N N . ILE A 1 89 ? -4.785 2.688 21.049 1.00 88.75 89 ILE A N 1
ATOM 688 C CA . ILE A 1 89 ? -4.795 1.979 19.765 1.00 88.75 89 ILE A CA 1
ATOM 689 C C . ILE A 1 89 ? -4.891 2.964 18.595 1.00 88.75 89 ILE A C 1
ATOM 691 O O . ILE A 1 89 ? -4.184 2.816 17.599 1.00 88.75 89 ILE A O 1
ATOM 695 N N . LYS A 1 90 ? -5.724 4.008 18.708 1.00 91.12 90 LYS A N 1
ATOM 696 C CA . LYS A 1 90 ? -5.813 5.059 17.684 1.00 91.12 90 LYS A CA 1
ATOM 697 C C . LYS A 1 90 ? -4.458 5.721 17.448 1.00 91.12 90 LYS A C 1
ATOM 699 O O . LYS A 1 90 ? -4.089 5.946 16.297 1.00 91.12 90 LYS A O 1
ATOM 704 N N . LYS A 1 91 ? -3.726 6.026 18.524 1.00 91.19 91 LYS A N 1
ATOM 705 C CA . LYS A 1 91 ? -2.384 6.604 18.441 1.00 91.19 91 LYS A CA 1
ATOM 706 C C . LYS A 1 91 ? -1.428 5.659 17.715 1.00 91.19 91 LYS A C 1
ATOM 708 O O . LYS A 1 91 ? -0.773 6.100 16.780 1.00 91.19 91 LYS A O 1
ATOM 713 N N . GLN A 1 92 ? -1.408 4.377 18.077 1.00 88.69 92 GLN A N 1
ATOM 714 C CA . GLN A 1 92 ? -0.555 3.379 17.419 1.00 88.69 92 GLN A CA 1
ATOM 715 C C . GLN A 1 92 ? -0.854 3.260 15.918 1.00 88.69 92 GLN A C 1
ATOM 717 O O . GLN A 1 92 ? 0.060 3.276 15.099 1.00 88.69 92 GLN A O 1
ATOM 722 N N . LEU A 1 93 ? -2.135 3.227 15.533 1.00 88.62 93 LEU A N 1
ATOM 723 C CA . LEU A 1 93 ? -2.529 3.211 14.122 1.00 88.62 93 LEU A CA 1
ATOM 724 C C . LEU A 1 93 ? -2.107 4.495 13.386 1.00 88.62 93 LEU A C 1
ATOM 726 O O . LEU A 1 93 ? -1.780 4.438 12.204 1.00 88.62 93 LEU A O 1
ATOM 730 N N . LEU A 1 94 ? -2.098 5.651 14.061 1.00 88.62 94 LEU A N 1
ATOM 731 C CA . LEU A 1 94 ? -1.665 6.936 13.497 1.00 88.62 94 LEU A CA 1
ATOM 732 C C . LEU A 1 94 ? -0.146 7.056 13.346 1.00 88.62 94 LEU A C 1
ATOM 734 O O . LEU A 1 94 ? 0.303 7.601 12.340 1.00 88.62 94 LEU A O 1
ATOM 738 N N . GLU A 1 95 ? 0.623 6.559 14.309 1.00 86.56 95 GLU A N 1
ATOM 739 C CA . GLU A 1 95 ? 2.090 6.642 14.334 1.00 86.56 95 GLU A CA 1
ATOM 740 C C . GLU A 1 95 ? 2.726 5.778 13.228 1.00 86.56 95 GLU A C 1
ATOM 742 O O . GLU A 1 95 ? 3.783 6.122 12.706 1.00 86.56 95 GLU A O 1
ATOM 747 N N . GLY A 1 96 ? 2.000 4.753 12.760 1.00 77.12 96 GLY A N 1
ATOM 748 C CA . GLY A 1 96 ? 2.460 3.839 11.717 1.00 77.12 96 GLY A CA 1
ATOM 749 C C . GLY A 1 96 ? 3.379 2.759 12.284 1.00 77.12 96 GLY A C 1
ATOM 750 O O . GLY A 1 96 ? 3.825 2.837 13.424 1.00 77.12 96 GLY A O 1
ATOM 751 N N . PHE A 1 97 ? 3.627 1.719 11.495 1.00 77.56 97 PHE A N 1
ATOM 752 C CA . PHE A 1 97 ? 4.525 0.636 11.889 1.00 77.56 97 PHE A CA 1
ATOM 753 C C . PHE A 1 97 ? 5.936 0.956 11.406 1.00 77.56 97 PHE A C 1
ATOM 755 O O . PHE A 1 97 ? 6.118 1.269 10.225 1.00 77.56 97 PHE A O 1
ATOM 762 N N . SER A 1 98 ? 6.931 0.867 12.291 1.00 72.56 98 SER A N 1
ATOM 763 C CA . SER A 1 98 ? 8.319 0.885 11.843 1.00 72.56 98 SER A CA 1
ATOM 764 C C . SER A 1 98 ? 8.606 -0.406 11.067 1.00 72.56 98 SER A C 1
ATOM 766 O O . SER A 1 98 ? 8.126 -1.471 11.468 1.00 72.56 98 SER A O 1
ATOM 768 N N . PRO A 1 99 ? 9.418 -0.366 9.995 1.00 66.31 99 PRO A N 1
ATOM 769 C CA . PRO A 1 99 ? 9.908 -1.576 9.335 1.00 66.31 99 PRO A CA 1
ATOM 770 C C . PRO A 1 99 ? 10.540 -2.570 10.321 1.00 66.31 99 PRO A C 1
ATOM 772 O O . PRO A 1 99 ? 10.414 -3.779 10.142 1.00 66.31 99 PRO A O 1
ATOM 775 N N . ASP A 1 100 ? 11.158 -2.056 11.386 1.00 66.94 100 ASP A N 1
ATOM 776 C CA . ASP A 1 100 ? 11.827 -2.849 12.418 1.00 66.94 100 ASP A CA 1
ATOM 777 C C . ASP A 1 100 ? 10.856 -3.478 13.435 1.00 66.94 100 ASP A C 1
ATOM 779 O O . ASP A 1 100 ? 11.191 -4.481 14.065 1.00 66.94 100 ASP A O 1
ATOM 783 N N . ASP A 1 101 ? 9.627 -2.962 13.563 1.00 64.00 101 ASP A N 1
ATOM 784 C CA . ASP A 1 101 ? 8.634 -3.465 14.529 1.00 64.00 101 ASP A CA 1
ATOM 785 C C . ASP A 1 101 ? 8.033 -4.821 14.106 1.00 64.00 101 ASP A C 1
ATOM 787 O O . ASP A 1 101 ? 7.368 -5.494 14.898 1.00 64.00 101 ASP A O 1
ATOM 791 N N . ALA A 1 102 ? 8.264 -5.241 12.856 1.00 57.97 102 ALA A N 1
ATOM 792 C CA . ALA A 1 102 ? 7.684 -6.443 12.260 1.00 57.97 102 ALA A CA 1
ATOM 793 C C . ALA A 1 102 ? 8.601 -7.683 12.286 1.00 57.97 102 ALA A C 1
ATOM 795 O O . ALA A 1 102 ? 8.136 -8.780 11.970 1.00 57.97 102 ALA A O 1
ATOM 796 N N . TYR A 1 103 ? 9.874 -7.565 12.683 1.00 54.38 103 TYR A N 1
ATOM 797 C CA . TYR A 1 103 ? 10.840 -8.666 12.560 1.00 54.38 103 TYR A CA 1
ATOM 798 C C . TYR A 1 103 ? 11.450 -9.092 13.897 1.00 54.38 103 TYR A C 1
ATOM 800 O O . TYR A 1 103 ? 12.644 -8.946 14.132 1.00 54.38 103 TYR A O 1
ATOM 808 N N . SER A 1 104 ? 10.656 -9.740 14.755 1.00 57.25 104 SER A N 1
ATOM 809 C CA . SER A 1 104 ? 11.236 -10.566 15.833 1.00 57.25 104 SER A CA 1
ATOM 810 C C . SER A 1 104 ? 11.837 -11.882 15.314 1.00 57.25 104 SER A C 1
ATOM 812 O O . SER A 1 104 ? 12.645 -12.495 16.003 1.00 57.25 104 SER A O 1
ATOM 814 N N . LEU A 1 105 ? 11.515 -12.291 14.083 1.00 54.84 105 LEU A N 1
ATOM 815 C CA . LEU A 1 105 ? 12.191 -13.355 13.342 1.00 54.84 105 LEU A CA 1
ATOM 816 C C . LEU A 1 105 ? 12.096 -13.059 11.843 1.00 54.84 105 LEU A C 1
ATOM 818 O O . LEU A 1 105 ? 11.280 -13.636 11.126 1.00 54.84 105 LEU A O 1
ATOM 822 N N . GLY A 1 106 ? 12.961 -12.180 11.340 1.00 52.16 106 GLY A N 1
ATOM 823 C CA . GLY A 1 106 ? 13.410 -12.379 9.969 1.00 52.16 106 GLY A CA 1
ATOM 824 C C . GLY A 1 106 ? 14.031 -13.771 9.932 1.00 52.16 106 GLY A C 1
ATOM 825 O O . GLY A 1 106 ? 15.017 -14.012 10.629 1.00 52.16 106 GLY A O 1
ATOM 826 N N . VAL A 1 107 ? 13.432 -14.712 9.196 1.00 56.25 107 VAL A N 1
ATOM 827 C CA . VAL A 1 107 ? 14.156 -15.927 8.807 1.00 56.25 107 VAL A CA 1
ATOM 828 C C . VAL A 1 107 ? 15.495 -15.427 8.277 1.00 56.25 107 VAL A C 1
ATOM 830 O O . VAL A 1 107 ? 15.481 -14.582 7.374 1.00 56.25 107 VAL A O 1
ATOM 833 N N . PRO A 1 108 ? 16.638 -15.853 8.843 1.00 50.41 108 PRO A N 1
ATOM 834 C CA . PRO A 1 108 ? 17.909 -15.461 8.283 1.00 50.41 108 PRO A CA 1
ATOM 835 C C . PRO A 1 108 ? 17.847 -15.827 6.807 1.00 50.41 108 PRO A C 1
ATOM 837 O O . PRO A 1 108 ? 17.594 -16.986 6.468 1.00 50.41 108 PRO A O 1
ATOM 840 N N . LEU A 1 109 ? 18.103 -14.875 5.913 1.00 54.62 109 LEU A N 1
ATOM 841 C CA . LEU A 1 109 ? 18.499 -15.205 4.548 1.00 54.62 109 LEU A CA 1
ATOM 842 C C . LEU A 1 109 ? 19.908 -15.827 4.596 1.00 54.62 109 LEU A C 1
ATOM 844 O O . LEU A 1 109 ? 20.818 -15.415 3.890 1.00 54.62 109 LEU A O 1
ATOM 848 N N . SER A 1 110 ? 20.118 -16.831 5.450 1.00 52.25 110 SER A N 1
ATOM 849 C CA . SER A 1 110 ? 21.273 -17.706 5.430 1.00 52.25 110 SER A CA 1
ATOM 850 C C . SER A 1 110 ? 21.060 -18.712 4.306 1.00 52.25 110 SER A C 1
ATOM 852 O O . SER A 1 110 ? 20.838 -19.902 4.522 1.00 52.25 110 SER A O 1
ATOM 854 N N . ARG A 1 111 ? 21.128 -18.220 3.072 1.00 46.72 111 ARG A N 1
ATOM 855 C CA . ARG A 1 111 ? 21.756 -18.996 2.013 1.00 46.72 111 ARG A CA 1
ATOM 856 C C . ARG A 1 111 ? 23.116 -18.361 1.755 1.00 46.72 111 ARG A C 1
ATOM 858 O O . ARG A 1 111 ? 23.163 -17.305 1.127 1.00 46.72 111 ARG A O 1
ATOM 865 N N . PRO A 1 112 ? 24.225 -18.991 2.170 1.00 47.41 112 PRO A N 1
ATOM 866 C CA . PRO A 1 112 ? 25.534 -18.652 1.642 1.00 47.41 112 PRO A CA 1
ATOM 867 C C . PRO A 1 112 ? 25.650 -19.265 0.242 1.00 47.41 112 PRO A C 1
ATOM 869 O O . PRO A 1 112 ? 26.399 -20.206 0.031 1.00 47.41 112 PRO A O 1
ATOM 872 N N . CYS A 1 113 ? 24.839 -18.812 -0.712 1.00 48.28 113 CYS A N 1
ATOM 873 C CA . CYS A 1 113 ? 24.901 -19.286 -2.096 1.00 48.28 113 CYS A CA 1
ATOM 874 C C . CYS A 1 113 ? 24.556 -18.151 -3.067 1.00 48.28 113 CYS A C 1
ATOM 876 O O . CYS A 1 113 ? 23.734 -18.323 -3.963 1.00 48.28 113 CYS A O 1
ATOM 878 N N . SER A 1 114 ? 25.171 -16.979 -2.903 1.00 48.53 114 SER A N 1
ATOM 879 C CA . SER A 1 114 ? 25.482 -16.165 -4.075 1.00 48.53 114 SER A CA 1
ATOM 880 C C . SER A 1 114 ? 26.944 -16.457 -4.438 1.00 48.53 114 SER A C 1
ATOM 882 O O . SER A 1 114 ? 27.827 -16.277 -3.599 1.00 48.53 114 SER A O 1
ATOM 884 N N . PRO A 1 115 ? 27.242 -16.903 -5.671 1.00 48.53 115 PRO A N 1
ATOM 885 C CA . PRO A 1 115 ? 28.624 -17.013 -6.147 1.00 48.53 115 PRO A CA 1
ATOM 886 C C . PRO A 1 115 ? 29.374 -15.670 -6.076 1.00 48.53 115 PRO A C 1
ATOM 888 O O . PRO A 1 115 ? 30.597 -15.639 -6.074 1.00 48.53 115 PRO A O 1
ATOM 891 N N . LEU A 1 116 ? 28.635 -14.557 -5.976 1.00 49.97 116 LEU A N 1
ATOM 892 C CA . LEU A 1 116 ? 29.174 -13.206 -5.861 1.00 49.97 116 LEU A CA 1
ATOM 893 C C . LEU A 1 116 ? 29.872 -12.940 -4.514 1.00 49.97 116 LEU A C 1
ATOM 895 O O . LEU A 1 116 ? 30.798 -12.142 -4.464 1.00 49.97 116 LEU A O 1
ATOM 899 N N . ALA A 1 117 ? 29.456 -13.603 -3.429 1.00 48.25 117 ALA A N 1
ATOM 900 C CA . ALA A 1 117 ? 30.040 -13.397 -2.099 1.00 48.25 117 ALA A CA 1
ATOM 901 C C . ALA A 1 117 ? 31.388 -14.119 -1.899 1.00 48.25 117 ALA A C 1
ATOM 903 O O . ALA A 1 117 ? 32.083 -13.846 -0.926 1.00 48.25 117 ALA A O 1
ATOM 904 N N . GLN A 1 118 ? 31.754 -15.035 -2.803 1.00 45.88 118 GLN A N 1
ATOM 905 C CA . GLN A 1 118 ? 33.039 -15.748 -2.785 1.00 45.88 118 GLN A CA 1
ATOM 906 C C . GLN A 1 118 ? 34.093 -15.117 -3.697 1.00 45.88 118 GLN A C 1
ATOM 908 O O . GLN A 1 118 ? 35.230 -15.582 -3.737 1.00 4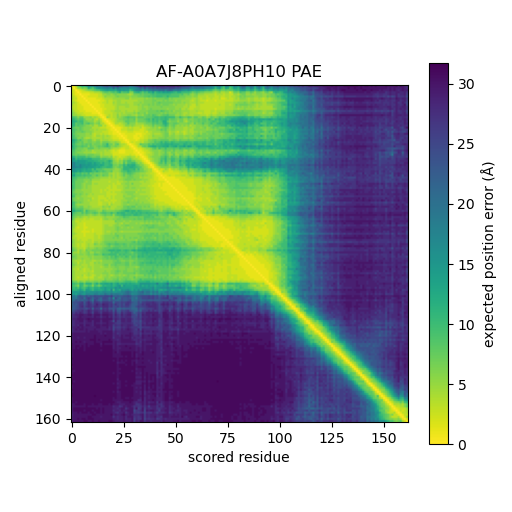5.88 118 GLN A O 1
ATOM 913 N N . MET A 1 119 ? 33.737 -14.068 -4.437 1.00 50.84 119 MET A N 1
ATOM 914 C CA . MET A 1 119 ? 34.692 -13.355 -5.266 1.00 50.84 119 MET A CA 1
ATOM 915 C C . MET A 1 119 ? 35.465 -12.396 -4.356 1.00 50.84 119 MET A C 1
ATOM 917 O O . MET A 1 119 ? 35.085 -11.242 -4.173 1.00 50.84 119 MET A O 1
ATOM 921 N N . GLU A 1 120 ? 36.520 -12.915 -3.719 1.00 44.00 120 GLU A N 1
ATOM 922 C CA . GLU A 1 120 ? 37.577 -12.085 -3.145 1.00 44.00 120 GLU A CA 1
ATOM 923 C C . GLU A 1 120 ? 37.942 -11.028 -4.188 1.00 44.00 120 GLU A C 1
ATOM 925 O O . GLU A 1 120 ? 38.345 -11.352 -5.308 1.00 44.00 120 GLU A O 1
ATOM 930 N N . PHE A 1 121 ? 37.751 -9.757 -3.831 1.00 48.38 121 PHE A N 1
ATOM 931 C CA . PHE A 1 121 ? 38.287 -8.643 -4.591 1.00 48.38 121 PHE A CA 1
ATOM 932 C C . PHE A 1 121 ? 39.806 -8.801 -4.593 1.00 48.38 121 PHE A C 1
ATOM 934 O O . PHE A 1 121 ? 40.485 -8.356 -3.670 1.00 48.38 121 PHE A O 1
ATOM 941 N N . GLN A 1 122 ? 40.347 -9.461 -5.618 1.00 43.28 122 GLN A N 1
ATOM 942 C CA . GLN A 1 122 ? 41.758 -9.333 -5.925 1.00 43.28 122 GLN A CA 1
ATOM 943 C C . GLN A 1 122 ? 41.977 -7.855 -6.220 1.00 43.28 122 GLN A C 1
ATOM 945 O O . GLN A 1 122 ? 41.410 -7.300 -7.163 1.00 43.28 122 GLN A O 1
ATOM 950 N N . SER A 1 123 ? 42.726 -7.205 -5.334 1.00 46.00 123 SER A N 1
ATOM 951 C CA . SER A 1 123 ? 43.203 -5.845 -5.515 1.00 46.00 123 SER A CA 1
ATOM 952 C C . SER A 1 123 ? 43.795 -5.733 -6.913 1.00 46.00 123 SER A C 1
ATOM 954 O O . SER A 1 123 ? 44.704 -6.491 -7.255 1.00 46.00 123 SER A O 1
ATOM 956 N N . PHE A 1 124 ? 43.265 -4.816 -7.720 1.00 42.97 124 PHE A N 1
ATOM 957 C CA . PHE A 1 124 ? 43.887 -4.450 -8.981 1.00 42.97 124 PHE A CA 1
ATOM 958 C C . PHE A 1 124 ? 45.233 -3.817 -8.645 1.00 42.97 124 PHE A C 1
ATOM 960 O O . PHE A 1 124 ? 45.290 -2.648 -8.269 1.00 42.97 124 PHE A O 1
ATOM 967 N N . ASP A 1 125 ? 46.295 -4.614 -8.711 1.00 45.56 125 ASP A N 1
ATOM 968 C CA . ASP A 1 125 ? 47.641 -4.071 -8.719 1.00 45.56 125 ASP A CA 1
ATOM 969 C C . ASP A 1 125 ? 47.838 -3.362 -10.064 1.00 45.56 125 ASP A C 1
ATOM 971 O O . ASP A 1 125 ? 47.477 -3.867 -11.134 1.00 45.56 125 ASP A O 1
ATOM 975 N N . GLU A 1 126 ? 48.309 -2.129 -9.972 1.00 47.50 126 GLU A N 1
ATOM 976 C CA . GLU A 1 126 ? 48.425 -1.159 -11.049 1.00 47.50 126 GLU A CA 1
ATOM 977 C C . GLU A 1 126 ? 49.451 -1.649 -12.086 1.00 47.50 126 GLU A C 1
ATOM 979 O O . GLU A 1 126 ? 50.659 -1.500 -11.922 1.00 47.50 126 GLU A O 1
ATOM 984 N N . MET A 1 127 ? 48.983 -2.277 -13.170 1.00 45.12 127 MET A N 1
ATOM 985 C CA . MET A 1 127 ? 49.846 -2.677 -14.287 1.00 45.12 127 MET A CA 1
ATOM 986 C C . MET A 1 127 ? 50.250 -1.427 -15.093 1.00 45.12 127 MET A C 1
ATOM 988 O O . MET A 1 127 ? 49.367 -0.712 -15.578 1.00 4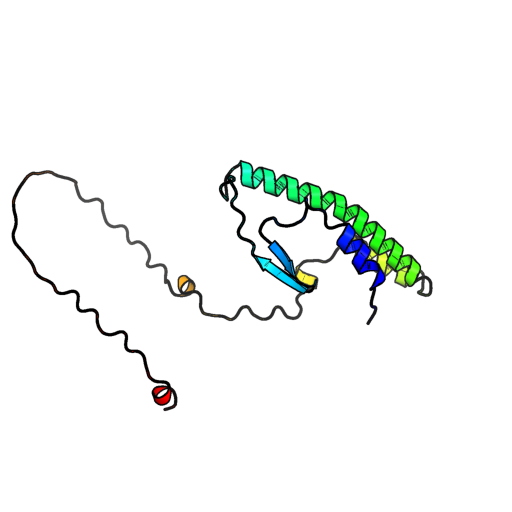5.12 127 MET A O 1
ATOM 992 N N . PRO A 1 128 ? 51.553 -1.147 -15.289 1.00 38.31 128 PRO A N 1
ATOM 993 C CA . PRO A 1 128 ? 51.988 0.078 -15.937 1.00 38.31 128 PRO A CA 1
ATOM 994 C C . PRO A 1 128 ? 51.696 0.038 -17.440 1.00 38.31 128 PRO A C 1
ATOM 996 O O . PRO A 1 128 ? 51.937 -0.955 -18.132 1.00 38.31 128 PRO A O 1
ATOM 999 N N . LEU A 1 129 ? 51.201 1.167 -17.944 1.00 42.31 129 LEU A N 1
ATOM 1000 C CA . LEU A 1 129 ? 50.906 1.439 -19.348 1.00 42.31 129 LEU A CA 1
ATOM 1001 C C . LEU A 1 129 ? 52.219 1.471 -20.157 1.00 42.31 129 LEU A C 1
ATOM 1003 O O . LEU A 1 129 ? 52.863 2.511 -20.292 1.00 42.31 129 LEU A O 1
ATOM 1007 N N . ALA A 1 130 ? 52.646 0.319 -20.675 1.00 34.06 130 ALA A N 1
ATOM 1008 C CA . ALA A 1 130 ? 53.810 0.217 -21.549 1.00 34.06 130 ALA A CA 1
ATOM 1009 C C . ALA A 1 130 ? 53.393 0.309 -23.027 1.00 34.06 130 ALA A C 1
ATOM 1011 O O . ALA A 1 130 ? 52.881 -0.642 -23.608 1.00 34.06 130 ALA A O 1
ATOM 1012 N N . ALA A 1 131 ? 53.617 1.505 -23.575 1.00 34.50 131 ALA A N 1
ATOM 1013 C CA . ALA A 1 131 ? 53.947 1.841 -24.960 1.00 34.50 131 ALA A CA 1
ATOM 1014 C C . ALA A 1 131 ? 53.314 1.004 -26.091 1.00 34.50 131 ALA A C 1
ATOM 1016 O O . ALA A 1 131 ? 53.795 -0.059 -26.478 1.00 34.50 131 ALA A O 1
ATOM 1017 N N . VAL A 1 132 ? 52.306 1.601 -26.725 1.00 42.88 132 VAL A N 1
ATOM 1018 C CA . VAL A 1 132 ? 51.946 1.332 -28.120 1.00 42.88 132 VAL A CA 1
ATOM 1019 C C . VAL A 1 132 ? 53.067 1.825 -29.037 1.00 42.88 132 VAL A C 1
ATOM 1021 O O . VAL A 1 132 ? 53.250 3.027 -29.217 1.00 42.88 132 VAL A O 1
ATOM 1024 N N . THR A 1 133 ? 53.779 0.883 -29.642 1.00 33.75 133 THR A N 1
ATOM 1025 C CA . THR A 1 133 ? 54.514 1.070 -30.897 1.00 33.75 133 THR A CA 1
ATOM 1026 C C . THR A 1 133 ? 54.194 -0.126 -31.790 1.00 33.75 133 THR A C 1
ATOM 1028 O O . THR A 1 133 ? 54.491 -1.254 -31.406 1.00 33.75 133 THR A O 1
ATOM 1031 N N . ASP A 1 134 ? 53.449 0.138 -32.871 1.00 33.94 134 ASP A N 1
ATOM 1032 C CA . ASP A 1 134 ? 53.812 -0.126 -34.279 1.00 33.94 134 ASP A CA 1
ATOM 1033 C C . ASP A 1 134 ? 54.601 -1.459 -34.541 1.00 33.94 134 ASP A C 1
ATOM 1035 O O . ASP A 1 134 ? 55.613 -1.705 -33.899 1.00 33.94 134 ASP A O 1
ATOM 1039 N N . GLU A 1 135 ? 54.299 -2.401 -35.462 1.00 33.22 135 GLU A N 1
ATOM 1040 C CA . GLU A 1 135 ? 53.917 -2.295 -36.887 1.00 33.22 135 GLU A CA 1
ATOM 1041 C C . GLU A 1 135 ? 53.465 -3.663 -37.471 1.00 33.22 135 GLU A C 1
ATOM 1043 O O . GLU A 1 135 ? 53.863 -4.726 -37.001 1.00 33.22 135 GLU A O 1
ATOM 1048 N N . ALA A 1 136 ? 52.674 -3.591 -38.548 1.00 35.66 136 ALA A N 1
ATOM 1049 C CA . ALA A 1 136 ? 52.636 -4.416 -39.772 1.00 35.66 136 ALA A CA 1
ATOM 1050 C C . ALA A 1 136 ? 52.845 -5.964 -39.793 1.00 35.66 136 ALA A C 1
ATOM 1052 O O . ALA A 1 136 ? 53.924 -6.490 -39.555 1.00 35.66 136 ALA A O 1
ATOM 1053 N N . ASN A 1 137 ? 51.846 -6.625 -40.410 1.00 37.16 137 ASN A N 1
ATOM 1054 C CA . ASN A 1 137 ? 51.951 -7.644 -41.481 1.00 37.16 137 ASN A CA 1
ATOM 1055 C C . ASN A 1 137 ? 52.607 -9.023 -41.202 1.00 37.16 137 ASN A C 1
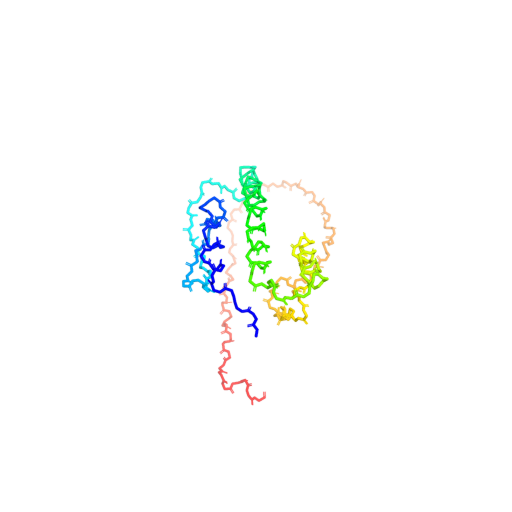ATOM 1057 O O . ASN A 1 137 ? 53.814 -9.126 -41.021 1.00 37.16 137 ASN A O 1
ATOM 1061 N N . GLY A 1 138 ? 51.845 -10.114 -41.402 1.00 29.86 138 GLY A N 1
ATOM 1062 C CA . GLY A 1 138 ? 52.431 -11.422 -41.748 1.00 29.86 138 GLY A CA 1
ATOM 1063 C C . GLY A 1 138 ? 51.689 -12.675 -41.262 1.00 29.86 138 GLY A C 1
ATOM 1064 O O . GLY A 1 138 ? 51.745 -13.032 -40.096 1.00 29.86 138 GLY A O 1
ATOM 1065 N N . SER A 1 139 ? 51.040 -13.351 -42.211 1.00 41.47 139 SER A N 1
ATOM 1066 C CA . SER A 1 139 ? 50.833 -14.800 -42.399 1.00 41.47 139 SER A CA 1
ATOM 1067 C C . SER A 1 139 ? 51.037 -15.829 -41.263 1.00 41.47 139 SER A C 1
ATOM 1069 O O . SER A 1 139 ? 52.095 -15.947 -40.660 1.00 41.47 139 SER A O 1
ATOM 1071 N N . GLN A 1 140 ? 50.015 -16.694 -41.152 1.00 45.31 140 GLN A N 1
ATOM 1072 C CA . GLN A 1 140 ? 49.972 -18.109 -40.728 1.00 45.31 140 GLN A CA 1
ATOM 1073 C C . GLN A 1 140 ? 51.215 -18.747 -40.070 1.00 45.31 140 GLN A C 1
ATOM 1075 O O . GLN A 1 140 ? 52.225 -18.948 -40.733 1.00 45.31 140 GLN A O 1
ATOM 1080 N N . SER A 1 141 ? 51.044 -19.332 -38.875 1.00 38.06 141 SER A N 1
ATOM 1081 C CA . SER A 1 141 ? 51.489 -20.715 -38.606 1.00 38.06 141 SER A CA 1
ATOM 1082 C C . SER A 1 141 ? 50.876 -21.259 -37.310 1.00 38.06 141 SER A C 1
ATOM 1084 O O . SER A 1 141 ? 50.742 -20.551 -36.315 1.00 38.06 141 SER A O 1
ATOM 1086 N N . GLY A 1 142 ? 50.421 -22.509 -37.357 1.00 43.50 142 GLY A N 1
ATOM 1087 C CA . GLY A 1 142 ? 49.452 -23.081 -36.430 1.00 43.50 142 GLY A CA 1
ATOM 1088 C C . GLY A 1 142 ? 49.961 -23.436 -35.034 1.00 43.50 142 GLY A C 1
ATOM 1089 O O . GLY A 1 142 ? 51.098 -23.852 -34.840 1.00 43.50 142 GLY A O 1
ATOM 1090 N N . ARG A 1 143 ? 49.031 -23.414 -34.073 1.00 39.91 143 ARG A N 1
ATOM 1091 C CA . ARG A 1 143 ? 49.069 -24.267 -32.879 1.00 39.91 143 ARG A CA 1
ATOM 1092 C C . ARG A 1 143 ? 47.669 -24.819 -32.630 1.00 39.91 143 ARG A C 1
ATOM 1094 O O . ARG A 1 143 ? 46.761 -24.115 -32.205 1.00 39.91 143 ARG A O 1
ATOM 1101 N N . LYS A 1 144 ? 47.508 -26.104 -32.944 1.00 47.41 144 LYS A N 1
ATOM 1102 C CA . LYS A 1 144 ? 46.449 -26.958 -32.409 1.00 47.41 144 LYS A CA 1
ATOM 1103 C C . LYS A 1 144 ? 46.623 -26.989 -30.887 1.00 47.41 144 LYS A C 1
ATOM 1105 O O . LYS A 1 144 ? 47.656 -27.447 -30.411 1.00 47.41 144 LYS A O 1
ATOM 1110 N N . ALA A 1 145 ? 45.628 -26.532 -30.144 1.00 38.72 145 ALA A N 1
ATOM 1111 C CA . ALA A 1 145 ? 45.437 -26.911 -28.753 1.00 38.72 145 ALA A CA 1
ATOM 1112 C C . ALA A 1 145 ? 43.970 -27.303 -28.617 1.00 38.72 145 ALA A C 1
ATOM 1114 O O . ALA A 1 145 ? 43.066 -26.473 -28.664 1.00 38.72 145 ALA A O 1
ATOM 1115 N N . SER A 1 146 ? 43.759 -28.611 -28.593 1.00 43.69 146 SER A N 1
ATOM 1116 C CA . SER A 1 146 ? 42.496 -29.271 -28.320 1.00 43.69 146 SER A CA 1
ATOM 1117 C C . SER A 1 146 ? 41.917 -28.709 -27.023 1.00 43.69 146 SER A C 1
ATOM 1119 O O . SER A 1 146 ? 42.548 -28.825 -25.974 1.00 43.69 146 SER A O 1
ATOM 1121 N N . LEU A 1 147 ? 40.732 -28.101 -27.077 1.00 42.84 147 LEU A N 1
ATOM 1122 C CA . LEU A 1 147 ? 39.958 -27.834 -25.870 1.00 42.84 147 LEU A CA 1
ATOM 1123 C C . LEU A 1 147 ? 39.459 -29.186 -25.357 1.00 42.84 147 LEU A C 1
ATOM 1125 O O . LEU A 1 147 ? 38.417 -29.685 -25.778 1.00 42.84 147 LEU A O 1
ATOM 1129 N N . SER A 1 148 ? 40.260 -29.817 -24.498 1.00 41.66 148 SER A N 1
ATOM 1130 C CA . SER A 1 148 ? 39.798 -30.906 -23.648 1.00 41.66 148 SER A CA 1
ATOM 1131 C C . SER A 1 148 ? 38.706 -30.336 -22.758 1.00 41.66 148 SER A C 1
ATOM 1133 O O . SER A 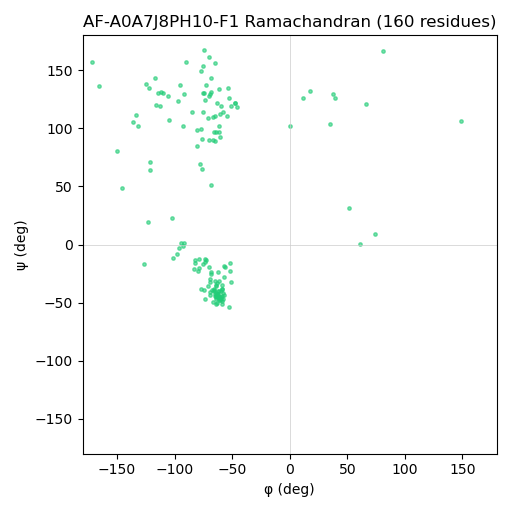1 148 ? 38.986 -29.641 -21.785 1.00 41.66 148 SER A O 1
ATOM 1135 N N . ILE A 1 149 ? 37.456 -30.624 -23.108 1.00 48.56 149 ILE A N 1
ATOM 1136 C CA . ILE A 1 149 ? 36.331 -30.528 -22.187 1.00 48.56 149 ILE A CA 1
ATOM 1137 C C . ILE A 1 149 ? 36.617 -31.598 -21.133 1.00 48.56 149 ILE A C 1
ATOM 1139 O O . ILE A 1 149 ? 36.294 -32.773 -21.318 1.00 48.56 149 ILE A O 1
ATOM 1143 N N . SER A 1 150 ? 37.341 -31.228 -20.077 1.00 46.81 150 SER A N 1
ATOM 1144 C CA . SER A 1 150 ? 37.504 -32.065 -18.898 1.00 46.81 150 SER A CA 1
ATOM 1145 C C . SER A 1 150 ? 36.113 -32.266 -18.312 1.00 46.81 150 SER A C 1
ATOM 1147 O O . SER A 1 150 ? 35.561 -31.375 -17.673 1.00 46.81 150 SER A O 1
ATOM 1149 N N . LYS A 1 151 ? 35.530 -33.409 -18.681 1.00 51.78 151 LYS A N 1
ATOM 1150 C CA . LYS A 1 151 ? 34.493 -34.180 -18.001 1.00 51.78 151 LYS A CA 1
ATOM 1151 C C . LYS A 1 151 ? 34.059 -33.511 -16.690 1.00 51.78 151 LYS A C 1
ATOM 1153 O O . LYS A 1 151 ? 34.779 -33.587 -15.701 1.00 51.78 151 LYS A O 1
ATOM 1158 N N . LEU A 1 152 ? 32.907 -32.836 -16.715 1.00 51.19 152 LEU A N 1
ATOM 1159 C CA . LEU A 1 152 ? 32.198 -32.467 -15.494 1.00 51.19 152 LEU A CA 1
ATOM 1160 C C . LEU A 1 152 ? 31.986 -33.761 -14.712 1.00 51.19 152 LEU A C 1
ATOM 1162 O O . LEU A 1 152 ? 31.273 -34.655 -15.171 1.00 51.19 152 LEU A O 1
ATOM 1166 N N . ASP A 1 153 ? 32.693 -33.878 -13.597 1.00 59.41 153 ASP A N 1
ATOM 1167 C CA . ASP A 1 153 ? 32.634 -35.030 -12.716 1.00 59.41 153 ASP A CA 1
ATOM 1168 C C . ASP A 1 153 ? 31.323 -34.923 -11.932 1.00 59.41 153 ASP A C 1
ATOM 1170 O O . ASP A 1 153 ? 31.208 -34.207 -10.939 1.00 59.41 153 ASP A O 1
ATOM 1174 N N . VAL A 1 154 ? 30.267 -35.518 -12.487 1.00 63.53 154 VAL A N 1
ATOM 1175 C CA . VAL A 1 154 ? 28.961 -35.595 -11.835 1.00 63.53 154 VAL A CA 1
ATOM 1176 C C . VAL A 1 154 ? 29.043 -36.743 -10.840 1.00 63.53 154 VAL A C 1
ATOM 1178 O O . VAL A 1 154 ? 28.933 -37.905 -11.231 1.00 63.53 154 VAL A O 1
ATOM 1181 N N . LEU A 1 155 ? 29.271 -36.406 -9.572 1.00 68.12 155 LEU A N 1
ATOM 1182 C CA . LEU A 1 155 ? 29.290 -37.376 -8.480 1.00 68.12 155 LEU A CA 1
ATOM 1183 C C . LEU A 1 155 ? 27.920 -38.051 -8.348 1.00 68.12 155 LEU A C 1
ATOM 1185 O O . LEU A 1 155 ? 26.869 -37.403 -8.392 1.00 68.12 155 LEU A O 1
ATOM 1189 N N . SER A 1 156 ? 27.943 -39.374 -8.215 1.00 67.94 156 SER A N 1
ATOM 1190 C CA . SER A 1 156 ? 26.752 -40.208 -8.068 1.00 67.94 156 SER A CA 1
ATOM 1191 C C . SER A 1 156 ? 26.209 -40.114 -6.641 1.00 67.94 156 SER A C 1
ATOM 1193 O O . SER A 1 156 ? 26.971 -39.981 -5.688 1.00 67.94 156 SER A O 1
ATOM 1195 N N . ALA A 1 157 ? 24.890 -40.247 -6.461 1.00 60.47 157 ALA A N 1
ATOM 1196 C CA . ALA A 1 157 ? 24.229 -40.136 -5.152 1.00 60.47 157 ALA A CA 1
ATOM 1197 C C . ALA A 1 157 ? 24.775 -41.111 -4.085 1.00 60.47 157 ALA A C 1
ATOM 1199 O O . ALA A 1 157 ? 24.592 -40.890 -2.891 1.00 60.47 157 ALA A O 1
ATOM 1200 N N . ASN A 1 158 ? 25.462 -42.171 -4.507 1.00 66.00 158 ASN A N 1
ATOM 1201 C CA . ASN A 1 158 ? 26.061 -43.166 -3.625 1.00 66.00 158 ASN A CA 1
ATOM 1202 C C . ASN A 1 158 ? 27.429 -42.741 -3.057 1.00 66.00 158 ASN A C 1
ATOM 1204 O O . ASN A 1 158 ? 27.895 -43.369 -2.117 1.00 66.00 158 ASN A O 1
ATOM 1208 N N . GLU A 1 159 ? 28.058 -41.694 -3.594 1.00 65.56 159 GLU A N 1
ATOM 1209 C CA . GLU A 1 159 ? 29.373 -41.186 -3.159 1.00 65.56 159 GLU A CA 1
ATOM 1210 C C . GLU A 1 159 ? 29.258 -40.081 -2.091 1.00 65.56 159 GLU A C 1
ATOM 1212 O O . GLU A 1 159 ? 30.258 -39.529 -1.651 1.00 65.56 159 GLU A O 1
ATOM 1217 N N . LEU A 1 160 ? 28.033 -39.746 -1.670 1.00 61.00 160 LEU A N 1
ATOM 1218 C CA . LEU A 1 160 ? 27.731 -38.699 -0.684 1.00 61.00 160 LEU A CA 1
ATOM 1219 C C . LEU A 1 160 ? 27.629 -39.203 0.766 1.00 61.00 160 LEU A C 1
ATOM 1221 O O . LEU A 1 160 ? 27.336 -38.406 1.655 1.00 61.00 160 LEU A O 1
ATOM 1225 N N . LEU A 1 161 ? 27.784 -40.507 1.005 1.00 57.19 161 LEU A N 1
ATOM 1226 C CA . LEU A 1 161 ? 27.463 -41.134 2.295 1.00 57.19 161 LEU A CA 1
ATOM 1227 C C . LEU A 1 161 ? 28.627 -41.886 2.964 1.00 57.19 161 LEU A C 1
ATOM 1229 O O . LEU A 1 161 ? 28.360 -42.674 3.869 1.00 57.19 161 LEU A O 1
ATOM 1233 N N . ASP A 1 162 ? 29.876 -41.614 2.584 1.00 47.94 162 ASP A N 1
ATOM 1234 C CA . ASP A 1 162 ? 31.068 -41.983 3.375 1.00 47.94 162 ASP A CA 1
ATOM 1235 C C . ASP A 1 162 ? 31.804 -40.731 3.878 1.00 47.94 162 ASP A C 1
ATOM 1237 O O . ASP A 1 162 ? 31.950 -39.769 3.085 1.00 47.94 162 ASP A O 1
#

pLDDT: mean 70.47, std 19.35, range [29.86, 95.0]

Mean predicted aligned error: 18.22 Å

Organism: Gossypium raimondii (NCBI:txid29730)

InterPro domains:
  IPR055296 SEMI-ROLLED LEAF 2-like [PTHR46087] (1-162)

Radius of gyration: 29.83 Å; Cα contacts (8 Å, |Δi|>4): 49; chains: 1; bounding box: 71×53×70 Å

Secondary structure (DSSP, 8-state):
----TTHHHHHHHH--TTTS-TTEEEETTTEEEE-----SS-TTSHHHHHHHHHHHHHHHHHHHHHHHHHHHHHHHHTTTS-HHHHHHHHHHHHH---GGGG-TT---------GGGG--------------------------------------GGGG--

Foldseek 3Di:
DDDPPVCVVVVVVLCDPLLDDPQWDDDPVPDIDGHDDDDPDDPPDPVNVVSVVVNVVSNVVSVVVSLVVVLVVVCVVVVVDDPVVNVVVSVDSVVDDDPVNPPPPPPPPPPPDDPVVVPDPPPPDDDDDDDDDDDDDDDDDDDDDDPPPPDPPPDDPVVPPD

Sequence (162 aa):
AGNFPELIPVVKASLTDKTIDPYLKLVEDAGLQAVFVESDIKYGSKEDEDAALKSLLAIKLDDLHLKETVISHFMTKFKKLSEDELSSIKKQLLEGFSPDDAYSLGVPLSRPCSPLAQMEFQSFDEMPLAAVTDEANGSQSGRKASLSISKLDVLSANELLD

Solvent-accessible surface area (backbone atoms only — not comparable to full-atom values): 11037 Å² total; per-residue (Å²): 132,94,79,61,76,81,49,50,63,56,58,55,67,66,60,41,85,72,63,52,57,84,46,51,40,79,43,92,90,78,41,79,42,81,43,93,63,94,64,94,64,53,85,88,35,71,67,38,52,54,48,52,54,51,33,54,54,53,44,61,57,54,48,55,57,51,49,53,51,52,49,53,52,48,56,63,74,48,65,86,55,55,70,67,58,53,50,51,52,50,48,52,68,68,74,54,83,56,85,74,77,74,51,94,70,65,73,74,83,81,63,99,75,55,79,72,81,71,59,74,79,72,75,83,74,85,77,78,89,76,75,94,70,91,81,84,89,82,83,88,82,90,79,93,73,81,82,76,79,73,72,82,84,76,80,55,86,81,72,75,78,121